Protein AF-X1MWK4-F1 (afdb_monomer_lite)

Radius of gyration: 15.37 Å; chains: 1; bounding box: 40×29×42 Å

Foldseek 3Di:
DDADLPQDDVVNVVVQLVVLLCPPDVDDVCPDPDDPVNVLVSSVVSVCVSLVVSVWHWDQDDDPAARIFTADPFWTAETEHEDEVFPVDDVVVNVVPDQIDGPDPVDRDDHVYYYYHGDDPDDPDD

Organism: NCBI:txid412755

Secondary structure (DSSP, 8-state):
-PPPTTS--HHHHHHHHHHHHHHS----TT-TT--HHHHHHHHHHHHHHHHHHHT-EEEE--SSS-SEEEE-SSBEEEEEEEESS-TTS--HHHHHT----BS-TTS----SEEEEEE--SS----

Structure (mmCIF, N/CA/C/O backbone):
data_AF-X1MWK4-F1
#
_entry.id   AF-X1MWK4-F1
#
loop_
_atom_site.group_PDB
_atom_site.id
_atom_site.type_symbol
_atom_site.label_atom_id
_atom_site.label_alt_id
_atom_site.label_comp_id
_atom_site.label_asym_id
_atom_site.label_entity_id
_atom_site.label_seq_id
_atom_site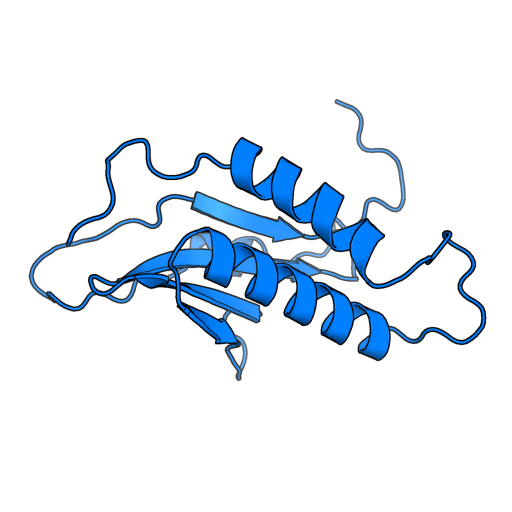.pdbx_PDB_ins_code
_atom_site.Cartn_x
_atom_site.Cartn_y
_atom_site.Cartn_z
_atom_site.occupancy
_atom_site.B_iso_or_equiv
_atom_site.auth_seq_id
_atom_site.auth_comp_id
_atom_site.auth_asym_id
_atom_site.auth_atom_id
_atom_site.pdbx_PDB_model_num
ATOM 1 N N . MET A 1 1 ? -12.593 -7.337 15.355 1.00 59.94 1 MET A N 1
ATOM 2 C CA . MET A 1 1 ? -11.750 -7.031 16.534 1.00 59.94 1 MET A CA 1
ATOM 3 C C . MET A 1 1 ? -10.824 -5.918 16.099 1.00 59.94 1 MET A C 1
ATOM 5 O O . MET A 1 1 ? -10.222 -6.076 15.040 1.00 59.94 1 MET A O 1
ATOM 9 N N . PRO A 1 2 ? -10.747 -4.807 16.842 1.00 69.88 2 PRO A N 1
ATOM 10 C CA . PRO A 1 2 ? -9.837 -3.726 16.499 1.00 69.88 2 PRO A CA 1
ATOM 11 C C . PRO A 1 2 ? -8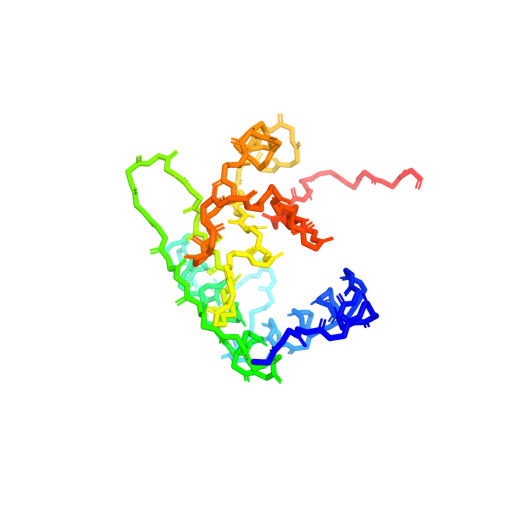.400 -4.248 16.468 1.00 69.88 2 PRO A C 1
ATOM 13 O O . PRO A 1 2 ? -7.994 -5.025 17.334 1.00 69.88 2 PRO A O 1
ATOM 16 N N . LEU A 1 3 ? -7.653 -3.836 15.448 1.00 81.62 3 LEU A N 1
ATOM 17 C CA . LEU A 1 3 ? -6.248 -4.197 15.312 1.00 81.62 3 LEU A CA 1
ATOM 18 C C . LEU A 1 3 ? -5.444 -3.552 16.451 1.00 81.62 3 LEU A C 1
ATOM 20 O O . LEU A 1 3 ? -5.744 -2.407 16.816 1.00 81.62 3 LEU A O 1
ATOM 24 N N . PRO A 1 4 ? -4.440 -4.250 17.015 1.00 83.12 4 PRO A N 1
ATOM 25 C CA . PRO A 1 4 ? -3.562 -3.683 18.033 1.00 83.12 4 PRO A CA 1
ATOM 26 C C . PRO A 1 4 ? -2.977 -2.320 17.629 1.00 83.12 4 PRO A C 1
ATOM 28 O O . PRO A 1 4 ? -2.862 -1.989 16.448 1.00 83.12 4 PRO A O 1
ATOM 31 N N . ALA A 1 5 ? -2.593 -1.507 18.615 1.00 74.19 5 ALA A N 1
ATOM 32 C CA . ALA A 1 5 ? -1.989 -0.202 18.344 1.00 74.19 5 ALA A CA 1
ATOM 33 C C . ALA A 1 5 ? -0.699 -0.334 17.513 1.00 74.19 5 ALA A C 1
ATOM 35 O O . ALA A 1 5 ? -0.531 0.398 16.544 1.00 74.19 5 ALA A O 1
ATOM 36 N N . GLU A 1 6 ? 0.126 -1.329 17.846 1.00 77.81 6 GLU A N 1
ATOM 37 C CA . GLU A 1 6 ? 1.397 -1.671 17.190 1.00 77.81 6 GLU A CA 1
ATOM 38 C C . GLU A 1 6 ? 1.229 -2.670 16.034 1.00 77.81 6 GLU A C 1
ATOM 40 O O . GLU A 1 6 ? 2.189 -3.280 15.574 1.00 77.81 6 GLU A O 1
ATOM 45 N N . TRP A 1 7 ? -0.004 -2.904 15.581 1.00 77.06 7 TRP A N 1
ATOM 46 C CA . TRP A 1 7 ? -0.244 -3.816 14.474 1.00 77.06 7 TRP A CA 1
ATOM 47 C C . TRP A 1 7 ? 0.287 -3.189 13.178 1.00 77.06 7 TRP A C 1
ATOM 49 O O . TRP A 1 7 ? -0.220 -2.158 12.742 1.00 77.06 7 TRP A O 1
ATOM 59 N N . ALA A 1 8 ? 1.318 -3.833 12.629 1.00 77.31 8 ALA A N 1
ATOM 60 C CA . ALA A 1 8 ? 2.068 -3.519 11.417 1.00 77.31 8 ALA A CA 1
ATOM 61 C C . ALA A 1 8 ? 2.535 -2.063 11.262 1.00 77.31 8 ALA A C 1
ATOM 63 O O . ALA A 1 8 ? 1.750 -1.168 10.954 1.00 77.31 8 ALA A O 1
ATOM 64 N N . ILE A 1 9 ? 3.842 -1.843 11.371 1.00 90.88 9 ILE A N 1
ATOM 65 C CA . ILE A 1 9 ? 4.478 -0.551 11.074 1.00 90.88 9 ILE A CA 1
ATOM 66 C C . ILE A 1 9 ? 4.853 -0.451 9.580 1.00 90.88 9 ILE A C 1
ATOM 68 O O . ILE A 1 9 ? 4.900 -1.476 8.890 1.00 90.88 9 ILE A O 1
ATOM 72 N N . PRO A 1 10 ? 5.110 0.753 9.031 1.00 93.31 10 PRO A N 1
ATOM 73 C CA . PRO A 1 10 ? 5.511 0.911 7.628 1.00 93.31 10 PRO A CA 1
ATOM 74 C C . PRO A 1 10 ? 6.717 0.047 7.216 1.00 93.31 10 PRO A C 1
ATOM 76 O O . PRO A 1 10 ? 6.801 -0.400 6.072 1.00 93.31 10 PRO A O 1
ATOM 79 N N . GLU A 1 11 ? 7.630 -0.234 8.143 1.00 93.56 11 GLU A N 1
ATOM 80 C CA . GLU A 1 11 ? 8.806 -1.080 7.940 1.00 93.56 11 GLU A CA 1
ATOM 81 C C . GLU A 1 11 ? 8.433 -2.552 7.701 1.00 93.56 11 GLU A C 1
ATOM 83 O O . GLU A 1 11 ? 9.060 -3.215 6.868 1.00 93.56 11 GLU A O 1
ATOM 88 N N . ASP A 1 12 ? 7.380 -3.054 8.358 1.00 92.44 12 ASP A N 1
ATOM 89 C CA . ASP A 1 12 ? 6.854 -4.401 8.115 1.00 92.44 12 ASP A CA 1
ATOM 90 C C . ASP A 1 12 ? 6.309 -4.496 6.690 1.00 92.44 12 ASP A C 1
ATOM 92 O O . ASP A 1 12 ? 6.606 -5.446 5.960 1.00 92.44 12 ASP A O 1
ATOM 96 N N . PHE A 1 13 ? 5.562 -3.471 6.261 1.00 94.56 13 PHE A N 1
ATOM 97 C CA . PHE A 1 13 ? 5.060 -3.382 4.893 1.00 94.56 13 PHE A CA 1
ATOM 98 C C . PHE A 1 13 ? 6.210 -3.375 3.889 1.00 94.56 13 PHE A C 1
ATOM 100 O O . PHE A 1 13 ? 6.194 -4.159 2.944 1.00 94.56 13 PHE A O 1
ATOM 107 N N . ALA A 1 14 ? 7.210 -2.510 4.083 1.00 93.94 14 ALA A N 1
ATOM 108 C CA . ALA A 1 14 ? 8.345 -2.390 3.171 1.00 93.94 14 ALA A CA 1
ATOM 109 C C . ALA A 1 14 ? 9.118 -3.713 3.052 1.00 93.94 14 ALA A C 1
ATOM 111 O O . ALA A 1 14 ? 9.454 -4.140 1.945 1.00 93.94 14 ALA A O 1
ATOM 112 N N . THR A 1 15 ? 9.329 -4.391 4.183 1.00 93.31 15 THR A N 1
ATOM 113 C CA . THR A 1 15 ? 9.986 -5.700 4.239 1.00 93.31 15 THR A CA 1
ATOM 114 C C . THR A 1 15 ? 9.184 -6.743 3.463 1.00 93.31 15 THR A C 1
ATOM 116 O O . THR A 1 15 ? 9.705 -7.369 2.540 1.00 93.31 15 THR A O 1
ATOM 119 N N . LEU A 1 16 ? 7.897 -6.907 3.777 1.00 93.69 16 LEU A N 1
ATOM 120 C CA . LEU A 1 16 ? 7.031 -7.874 3.099 1.00 93.69 16 LEU A CA 1
ATOM 121 C C . LEU A 1 16 ? 6.898 -7.576 1.604 1.00 93.69 16 LEU A C 1
ATOM 123 O O . LEU A 1 16 ? 6.957 -8.496 0.789 1.00 93.69 16 LEU A O 1
ATOM 127 N N . PHE A 1 17 ? 6.762 -6.301 1.238 1.00 93.12 17 PHE A N 1
ATOM 128 C CA . PHE A 1 17 ? 6.695 -5.869 -0.150 1.00 93.12 17 PHE A CA 1
ATOM 129 C C . PHE A 1 17 ? 7.955 -6.290 -0.903 1.00 93.12 17 PHE A C 1
ATOM 131 O O . PHE A 1 17 ? 7.838 -6.902 -1.959 1.00 93.12 17 PHE A O 1
ATOM 138 N N . GLN A 1 18 ? 9.148 -6.040 -0.351 1.00 90.25 18 GLN A N 1
ATOM 139 C CA . GLN A 1 18 ? 10.412 -6.455 -0.962 1.00 90.25 18 GLN A CA 1
ATOM 140 C C . GLN A 1 18 ? 10.473 -7.975 -1.174 1.00 90.25 18 GLN A C 1
ATOM 142 O O . GLN A 1 18 ? 10.809 -8.430 -2.267 1.00 90.25 18 GLN A O 1
ATOM 147 N N . TYR A 1 19 ? 10.117 -8.772 -0.163 1.00 90.00 19 TYR A N 1
ATOM 148 C CA . TYR A 1 19 ? 10.145 -10.233 -0.281 1.00 90.00 19 TYR A CA 1
ATOM 149 C C . TYR A 1 19 ? 9.149 -10.756 -1.321 1.00 90.00 19 TYR A C 1
ATOM 151 O O . TYR A 1 19 ? 9.506 -11.592 -2.153 1.00 90.00 19 TYR A O 1
ATOM 159 N N . PHE A 1 20 ? 7.913 -10.255 -1.318 1.00 91.69 20 PHE A N 1
ATOM 160 C CA . PHE A 1 20 ? 6.902 -10.674 -2.288 1.00 91.69 20 PHE A CA 1
ATOM 161 C C . PHE A 1 20 ? 7.187 -10.161 -3.699 1.00 91.69 20 PHE A C 1
ATOM 163 O O . PHE A 1 20 ? 6.918 -10.876 -4.664 1.00 91.69 20 PHE A O 1
ATOM 170 N N . TRP A 1 21 ? 7.794 -8.980 -3.833 1.00 88.44 21 TRP A N 1
ATOM 171 C CA . TRP A 1 21 ? 8.186 -8.411 -5.120 1.00 88.44 21 TRP A CA 1
ATOM 172 C C . TRP A 1 21 ? 9.081 -9.358 -5.922 1.00 88.44 21 TRP A C 1
ATOM 174 O O . TRP A 1 21 ? 8.893 -9.503 -7.129 1.00 88.44 21 TRP A O 1
ATOM 184 N N . HIS A 1 22 ? 10.011 -10.036 -5.246 1.00 84.00 22 HIS A N 1
ATOM 185 C CA . HIS A 1 22 ? 10.952 -10.971 -5.862 1.00 84.00 22 HIS A CA 1
ATOM 186 C C . HIS A 1 22 ? 10.467 -12.428 -5.898 1.00 84.00 22 HIS A C 1
ATOM 188 O O . HIS A 1 22 ? 11.127 -13.263 -6.513 1.00 84.00 22 HIS A O 1
ATOM 194 N N . ARG A 1 23 ? 9.338 -12.755 -5.251 1.00 81.38 23 ARG A N 1
ATOM 195 C CA . ARG A 1 23 ? 8.838 -14.136 -5.148 1.00 81.38 23 ARG A CA 1
ATOM 196 C C . ARG A 1 23 ? 8.273 -14.650 -6.469 1.00 81.38 23 ARG A C 1
ATOM 198 O O . ARG A 1 23 ? 8.630 -15.739 -6.907 1.00 81.38 23 ARG A O 1
ATOM 205 N N . ASP A 1 24 ? 7.366 -13.880 -7.065 1.00 66.50 24 ASP A N 1
ATOM 206 C CA . ASP A 1 24 ? 6.498 -14.383 -8.138 1.00 66.50 24 ASP A CA 1
ATOM 207 C C . ASP A 1 24 ? 7.019 -14.043 -9.538 1.00 66.50 24 ASP A C 1
ATOM 209 O O . ASP A 1 24 ? 6.618 -14.670 -10.517 1.00 66.50 24 ASP A O 1
ATOM 213 N N . PHE A 1 25 ? 7.937 -13.078 -9.644 1.00 63.25 25 PHE A N 1
ATOM 214 C CA . PHE A 1 25 ? 8.482 -12.660 -10.925 1.00 63.25 25 PHE A CA 1
ATOM 215 C C . PHE A 1 25 ? 10.007 -12.489 -10.837 1.00 63.25 25 PHE A C 1
ATOM 217 O O . PHE A 1 25 ? 10.485 -11.558 -10.183 1.00 63.25 25 PHE A O 1
ATOM 224 N N . PRO A 1 26 ? 10.801 -13.346 -11.510 1.00 57.56 26 PRO A N 1
ATOM 225 C CA . PRO A 1 26 ? 12.239 -13.151 -11.650 1.00 57.56 26 PRO A CA 1
ATOM 226 C C . PRO A 1 26 ? 12.498 -12.048 -12.687 1.00 57.56 26 PRO A C 1
ATOM 228 O O . PRO A 1 26 ? 12.966 -12.316 -13.791 1.00 57.56 26 PRO A O 1
ATOM 231 N N . ILE A 1 27 ? 12.116 -10.806 -12.374 1.00 56.28 27 ILE A N 1
ATOM 232 C CA . ILE A 1 27 ? 12.394 -9.656 -13.237 1.00 56.28 27 ILE A CA 1
ATOM 233 C C . ILE A 1 27 ? 13.659 -8.963 -12.762 1.00 56.28 27 ILE A C 1
ATOM 235 O O . ILE A 1 27 ? 13.661 -8.264 -11.749 1.00 56.28 27 ILE A O 1
ATOM 239 N N . ASP A 1 28 ? 14.730 -9.117 -13.531 1.00 57.09 28 ASP A N 1
ATOM 240 C CA . ASP A 1 28 ? 15.803 -8.130 -13.550 1.00 57.09 28 ASP A CA 1
ATOM 241 C C . ASP A 1 28 ? 15.319 -6.846 -14.257 1.00 57.09 28 ASP A C 1
ATOM 243 O O . ASP A 1 28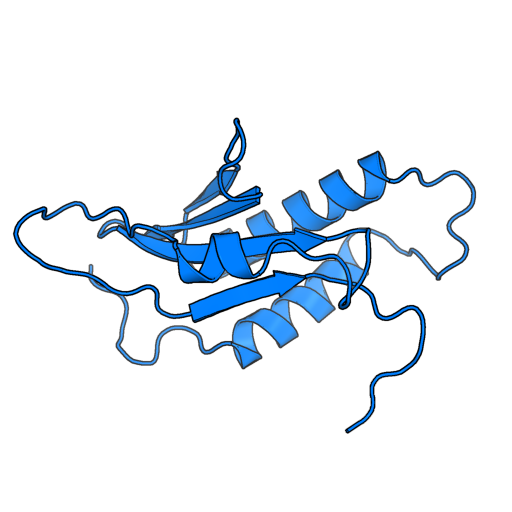 ? 14.304 -6.840 -14.939 1.00 57.09 28 ASP A O 1
ATOM 247 N N . GLN A 1 29 ? 16.023 -5.717 -14.168 1.00 51.38 29 GLN A N 1
ATOM 248 C CA . GLN A 1 29 ? 15.604 -4.476 -14.857 1.00 51.38 29 GLN A CA 1
ATOM 249 C C . GLN A 1 29 ? 15.517 -4.588 -16.406 1.00 51.38 29 GLN A C 1
ATOM 251 O O . GLN A 1 29 ? 15.331 -3.582 -17.089 1.00 51.38 29 GLN A O 1
ATOM 256 N N . ARG A 1 30 ? 15.664 -5.793 -16.978 1.00 54.91 30 ARG A N 1
ATOM 257 C CA . ARG A 1 30 ? 15.646 -6.127 -18.399 1.00 54.91 30 ARG A CA 1
ATOM 258 C C . ARG A 1 30 ? 14.639 -7.232 -18.752 1.00 54.91 30 ARG A C 1
ATOM 260 O O . ARG A 1 30 ? 14.848 -7.878 -19.783 1.00 54.91 30 ARG A O 1
ATOM 267 N N . ALA A 1 31 ? 13.552 -7.444 -17.990 1.00 61.53 31 ALA A N 1
ATOM 268 C CA . ALA A 1 31 ? 12.512 -8.407 -18.394 1.00 61.53 31 ALA A CA 1
ATOM 269 C C . ALA A 1 31 ? 12.003 -8.103 -19.805 1.00 61.53 31 ALA A C 1
ATOM 271 O O . ALA A 1 31 ? 11.179 -7.216 -20.047 1.00 61.53 31 ALA A O 1
ATOM 272 N N . THR A 1 32 ? 12.532 -8.860 -20.757 1.00 61.81 32 THR A N 1
ATOM 273 C CA . THR A 1 32 ? 12.295 -8.651 -22.173 1.00 61.81 32 THR A CA 1
ATOM 274 C C . THR A 1 32 ? 10.841 -9.003 -22.450 1.00 61.81 32 THR A C 1
ATOM 276 O O . THR A 1 32 ? 10.422 -10.136 -22.241 1.00 61.81 32 THR A O 1
ATOM 279 N N . GLY A 1 33 ? 10.064 -8.015 -22.896 1.00 68.25 33 GLY A N 1
ATOM 280 C CA . GLY A 1 33 ? 8.647 -8.181 -23.225 1.00 68.25 33 GLY A CA 1
ATOM 281 C C . GLY A 1 33 ? 7.654 -7.766 -22.135 1.00 68.25 33 GLY A C 1
ATOM 282 O O . GLY A 1 33 ? 6.466 -7.694 -22.445 1.00 68.25 33 GLY A O 1
ATOM 283 N N . ALA A 1 34 ? 8.100 -7.427 -20.918 1.00 75.00 34 ALA A N 1
ATOM 284 C CA . ALA A 1 34 ? 7.206 -6.917 -19.875 1.00 75.00 34 ALA A CA 1
ATOM 285 C C . ALA A 1 34 ? 6.707 -5.501 -20.211 1.00 75.00 34 ALA A C 1
ATOM 287 O O . ALA A 1 34 ? 7.483 -4.593 -20.520 1.00 75.00 34 ALA A O 1
ATOM 288 N N . ARG A 1 35 ? 5.393 -5.296 -20.137 1.00 81.88 35 ARG A N 1
ATOM 289 C CA . ARG A 1 35 ? 4.717 -4.009 -20.325 1.00 81.88 35 ARG A CA 1
ATOM 290 C C . ARG A 1 35 ? 4.352 -3.410 -18.970 1.00 81.88 35 ARG A C 1
ATOM 292 O O . ARG A 1 35 ? 4.242 -4.101 -17.965 1.00 81.88 35 ARG A O 1
ATOM 299 N N . ARG A 1 36 ? 4.057 -2.106 -18.949 1.00 82.88 36 ARG A N 1
ATOM 300 C CA . ARG A 1 36 ? 3.538 -1.403 -17.756 1.00 82.88 36 ARG A CA 1
ATOM 301 C C . ARG A 1 36 ? 2.349 -2.125 -17.104 1.00 82.88 36 ARG A C 1
ATOM 303 O O . ARG A 1 36 ? 2.218 -2.121 -15.884 1.00 82.88 36 ARG A O 1
ATOM 310 N N . THR A 1 37 ? 1.480 -2.730 -17.911 1.00 86.38 37 THR A N 1
ATOM 311 C CA . THR A 1 37 ? 0.322 -3.488 -17.422 1.00 86.38 37 THR A CA 1
ATOM 312 C C . THR A 1 37 ? 0.739 -4.708 -16.608 1.00 86.38 37 THR A C 1
ATOM 314 O O . THR A 1 37 ? 0.167 -4.924 -15.545 1.00 86.38 37 THR A O 1
ATOM 317 N N . ASP A 1 38 ? 1.759 -5.449 -17.048 1.00 85.12 38 ASP A N 1
ATOM 318 C CA . ASP A 1 38 ? 2.280 -6.610 -16.315 1.00 85.12 38 ASP A CA 1
ATOM 319 C C . ASP A 1 38 ? 2.797 -6.184 -14.941 1.00 85.12 38 ASP A C 1
ATOM 321 O O . ASP A 1 38 ? 2.501 -6.812 -13.929 1.00 85.12 38 ASP A O 1
ATOM 325 N N . TRP A 1 39 ? 3.476 -5.039 -14.887 1.00 83.69 39 TRP A N 1
ATOM 326 C CA . TRP A 1 39 ? 3.970 -4.482 -13.638 1.00 83.69 39 TRP A CA 1
ATOM 327 C C . TRP A 1 39 ? 2.874 -3.976 -12.701 1.00 83.69 39 TRP A C 1
ATOM 329 O O . TRP A 1 39 ? 2.953 -4.176 -11.493 1.00 83.69 39 TRP A O 1
ATOM 339 N N . THR A 1 40 ? 1.829 -3.356 -13.248 1.00 88.31 40 THR A N 1
ATOM 340 C CA . THR A 1 40 ? 0.654 -2.934 -12.469 1.00 88.31 40 THR A CA 1
ATOM 341 C C . THR A 1 40 ? -0.053 -4.152 -11.868 1.00 88.31 40 THR A C 1
ATOM 343 O O . THR A 1 40 ? -0.438 -4.136 -10.700 1.00 88.31 40 THR A O 1
ATOM 346 N N . ILE A 1 41 ? -0.178 -5.234 -12.644 1.00 89.62 41 ILE A N 1
ATOM 347 C CA . ILE A 1 41 ? -0.731 -6.507 -12.167 1.00 89.62 41 ILE A CA 1
ATOM 348 C C . ILE A 1 41 ? 0.167 -7.101 -11.077 1.00 89.62 41 ILE A C 1
ATOM 350 O O . ILE A 1 41 ? -0.349 -7.515 -10.041 1.00 89.62 41 ILE A O 1
ATOM 354 N N . HIS A 1 42 ? 1.489 -7.099 -11.271 1.00 90.00 42 HIS A N 1
ATOM 355 C CA . HIS A 1 42 ? 2.450 -7.608 -10.289 1.00 90.00 42 HIS A CA 1
ATOM 356 C C . HIS A 1 42 ? 2.361 -6.865 -8.952 1.00 90.00 42 HIS A C 1
ATOM 358 O O . HIS A 1 42 ? 2.210 -7.505 -7.913 1.00 90.00 42 HIS A O 1
ATOM 364 N N . ILE A 1 43 ? 2.343 -5.524 -8.971 1.00 91.69 43 ILE A N 1
ATOM 365 C CA . ILE A 1 43 ? 2.108 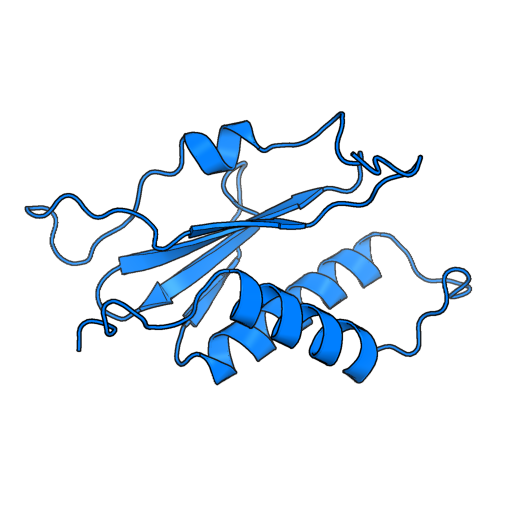-4.712 -7.764 1.00 91.69 43 ILE A CA 1
ATOM 366 C C . ILE A 1 43 ? 0.801 -5.148 -7.092 1.00 91.69 43 ILE A C 1
ATOM 368 O O . ILE A 1 43 ? 0.797 -5.441 -5.899 1.00 91.69 43 ILE A O 1
ATOM 372 N N . GLY A 1 44 ? -0.294 -5.270 -7.847 1.00 94.06 44 GLY A N 1
ATOM 373 C CA . GLY A 1 44 ? -1.578 -5.718 -7.303 1.00 94.06 44 GLY A CA 1
ATOM 374 C C . GLY A 1 44 ? -1.518 -7.097 -6.628 1.00 94.06 44 GLY A C 1
ATOM 375 O O . GLY A 1 44 ? -2.084 -7.278 -5.548 1.00 94.06 44 GLY A O 1
ATOM 376 N N . VAL A 1 45 ? -0.806 -8.062 -7.219 1.00 93.81 45 VAL A N 1
ATOM 377 C CA . VAL A 1 45 ? -0.609 -9.411 -6.650 1.00 93.81 45 VAL A CA 1
ATOM 378 C C . VAL A 1 45 ? 0.208 -9.362 -5.356 1.00 93.81 45 VAL A C 1
ATOM 380 O O . VAL A 1 45 ? -0.161 -10.018 -4.375 1.00 93.81 45 VAL A O 1
ATOM 383 N N . VAL A 1 46 ? 1.270 -8.553 -5.323 1.00 94.69 46 VAL A N 1
ATOM 384 C CA . VAL A 1 46 ? 2.093 -8.325 -4.126 1.00 94.69 46 VAL A CA 1
ATOM 385 C C . VAL A 1 46 ? 1.256 -7.703 -3.009 1.00 94.69 46 VAL A C 1
ATOM 387 O O . VAL A 1 46 ? 1.238 -8.229 -1.897 1.00 94.69 46 VAL A O 1
ATOM 390 N N . ILE A 1 47 ? 0.501 -6.641 -3.310 1.00 96.12 47 ILE A N 1
ATOM 391 C CA . ILE A 1 47 ? -0.368 -5.962 -2.339 1.00 96.12 47 ILE A CA 1
ATOM 392 C C . ILE A 1 47 ? -1.427 -6.907 -1.774 1.00 96.12 47 ILE A C 1
ATOM 394 O O . ILE A 1 47 ? -1.666 -6.893 -0.567 1.00 96.12 47 ILE A O 1
ATOM 398 N N . ARG A 1 48 ? -2.044 -7.749 -2.613 1.00 96.12 48 ARG A N 1
ATOM 399 C CA . ARG A 1 48 ? -3.005 -8.753 -2.139 1.00 96.12 48 ARG A CA 1
ATOM 400 C C . ARG A 1 48 ? -2.345 -9.780 -1.221 1.00 96.12 48 ARG A C 1
ATOM 402 O O . ARG A 1 48 ? -2.856 -10.014 -0.134 1.00 96.12 48 ARG A O 1
ATOM 409 N N . SER A 1 49 ? -1.205 -10.340 -1.624 1.00 95.19 49 SER A N 1
ATOM 410 C CA . SER A 1 49 ? -0.481 -11.337 -0.817 1.00 95.19 49 SER A CA 1
ATOM 411 C C . SER A 1 49 ? -0.074 -10.781 0.552 1.00 95.19 49 SER A C 1
ATOM 413 O O . SER A 1 49 ? -0.180 -11.466 1.567 1.00 95.19 49 SER A O 1
ATOM 415 N N . LEU A 1 50 ? 0.370 -9.524 0.576 1.00 95.06 50 LEU A N 1
ATOM 416 C CA . LEU A 1 50 ? 0.735 -8.805 1.789 1.00 95.06 50 LEU A CA 1
ATOM 417 C C . LEU A 1 50 ? -0.485 -8.570 2.688 1.00 95.06 50 LEU A C 1
ATOM 419 O O . LEU A 1 50 ? -0.430 -8.864 3.878 1.00 95.06 50 LEU A O 1
ATOM 423 N N . ALA A 1 51 ? -1.601 -8.100 2.126 1.00 94.75 51 ALA A N 1
ATOM 424 C CA . ALA A 1 51 ? -2.830 -7.879 2.881 1.00 94.75 51 ALA A CA 1
ATOM 425 C C . ALA A 1 51 ? -3.373 -9.174 3.499 1.00 94.75 51 ALA A C 1
ATOM 427 O O . ALA A 1 51 ? -3.714 -9.180 4.681 1.00 94.75 51 ALA A O 1
ATOM 428 N N . ASP A 1 52 ? -3.385 -10.266 2.729 1.00 94.25 52 ASP A N 1
ATOM 429 C CA . ASP A 1 52 ? -3.823 -11.582 3.198 1.00 94.25 52 ASP A CA 1
ATOM 430 C C . ASP A 1 52 ? -2.977 -12.042 4.398 1.00 94.25 52 ASP A C 1
ATOM 432 O O . ASP A 1 52 ? -3.525 -12.491 5.406 1.00 94.25 52 ASP A O 1
ATOM 436 N N . LEU A 1 53 ? -1.649 -11.857 4.340 1.00 93.06 53 LEU A N 1
ATOM 437 C CA . LEU A 1 53 ? -0.742 -12.180 5.447 1.00 93.06 53 LEU A CA 1
ATOM 438 C C . LEU A 1 53 ? -1.006 -11.322 6.694 1.00 93.06 53 LEU A C 1
ATOM 440 O O . LEU A 1 53 ? -0.910 -11.813 7.817 1.00 93.06 53 LEU A O 1
ATOM 444 N N . MET A 1 54 ? -1.357 -10.050 6.507 1.00 91.56 54 MET A N 1
ATOM 445 C CA . MET A 1 54 ? -1.666 -9.123 7.600 1.00 91.56 54 MET A CA 1
ATOM 446 C C . MET A 1 54 ? -3.068 -9.333 8.195 1.00 91.56 54 MET A C 1
ATOM 448 O O . MET A 1 54 ? -3.388 -8.742 9.226 1.00 91.56 54 MET A O 1
ATOM 452 N N . GLY A 1 55 ? -3.915 -10.163 7.578 1.00 91.94 55 GLY A N 1
ATOM 453 C CA . GLY A 1 55 ? -5.310 -10.348 7.989 1.00 91.94 55 GLY A CA 1
ATOM 454 C C . GLY A 1 55 ? -6.239 -9.219 7.526 1.00 91.94 55 GLY A C 1
ATOM 455 O O . GLY A 1 55 ? -7.229 -8.912 8.192 1.00 91.94 55 GLY A O 1
ATOM 456 N N . LEU A 1 56 ? -5.918 -8.586 6.397 1.00 94.25 56 LEU A N 1
ATOM 457 C CA . LEU A 1 56 ? -6.679 -7.501 5.781 1.00 94.25 56 LEU A CA 1
ATOM 458 C C . LEU A 1 56 ? -7.301 -7.925 4.458 1.00 94.25 56 LEU A C 1
ATOM 460 O O . LEU A 1 56 ? -6.802 -8.795 3.756 1.00 94.25 56 LEU A O 1
ATOM 464 N N . VAL A 1 57 ? -8.344 -7.204 4.056 1.00 95.25 57 VAL A N 1
ATOM 465 C CA . VAL A 1 57 ? -8.917 -7.319 2.715 1.00 95.25 57 VAL A CA 1
ATOM 466 C C . VAL A 1 57 ? -8.386 -6.200 1.827 1.00 95.25 57 VAL A C 1
ATOM 468 O O . VAL A 1 57 ? -8.565 -5.020 2.135 1.00 95.25 57 VAL A O 1
ATOM 471 N N . THR A 1 58 ? -7.808 -6.554 0.679 1.00 97.12 58 THR A N 1
ATOM 472 C CA . THR A 1 58 ? -7.464 -5.583 -0.371 1.00 97.12 58 THR A CA 1
ATOM 473 C C . THR A 1 58 ? -8.697 -5.167 -1.163 1.00 97.12 58 THR A C 1
ATOM 475 O O . THR A 1 58 ? -9.414 -6.003 -1.721 1.00 97.12 58 THR A O 1
ATOM 478 N N . ARG A 1 59 ? -8.903 -3.857 -1.299 1.00 95.12 59 ARG A N 1
ATOM 479 C CA . ARG A 1 59 ? -9.829 -3.267 -2.265 1.00 95.12 59 ARG A CA 1
ATOM 480 C C . ARG A 1 59 ? -9.066 -2.424 -3.270 1.00 95.12 59 ARG A C 1
ATOM 482 O O . ARG A 1 59 ? -8.556 -1.371 -2.915 1.00 95.12 59 ARG A O 1
ATOM 489 N N . PHE A 1 60 ? -9.053 -2.865 -4.522 1.00 94.44 60 PHE A N 1
ATOM 490 C CA . PHE A 1 60 ? -8.614 -2.030 -5.636 1.00 94.44 60 PHE A CA 1
ATOM 491 C C . PHE A 1 60 ? -9.709 -1.022 -5.963 1.00 94.44 60 PHE A C 1
ATOM 493 O O . PHE A 1 60 ? -10.877 -1.412 -6.115 1.00 94.44 60 PHE A O 1
ATOM 500 N N . GLU A 1 61 ? -9.366 0.262 -6.036 1.00 90.81 61 GLU A N 1
ATOM 501 C CA . GLU A 1 61 ? -10.352 1.281 -6.376 1.00 90.81 61 GLU A CA 1
ATOM 502 C C . GLU A 1 61 ? -10.308 1.670 -7.857 1.00 90.81 61 GLU A C 1
ATOM 504 O O . GLU A 1 61 ? -9.544 1.159 -8.668 1.00 90.81 61 GLU A O 1
ATOM 509 N N . ARG A 1 62 ? -11.261 2.517 -8.244 1.00 82.38 62 ARG A N 1
ATOM 510 C CA . ARG A 1 62 ? -11.436 3.005 -9.614 1.00 82.38 62 ARG A CA 1
ATOM 511 C C . ARG A 1 62 ? -11.991 4.420 -9.589 1.00 82.38 62 ARG A C 1
ATOM 513 O O . ARG A 1 62 ? -12.637 4.806 -8.607 1.00 82.38 62 ARG A O 1
ATOM 520 N N . GLY A 1 63 ? -11.824 5.130 -10.704 1.00 74.50 63 GLY A N 1
ATOM 521 C CA . GLY A 1 63 ? -12.442 6.437 -10.946 1.00 74.50 63 GLY A CA 1
ATOM 522 C C . GLY A 1 63 ? -11.722 7.601 -10.265 1.00 74.50 63 GLY A C 1
ATOM 523 O O . GLY A 1 63 ? -12.380 8.428 -9.646 1.00 74.50 63 GLY A O 1
ATOM 524 N N . GLY A 1 64 ? -10.387 7.642 -10.331 1.00 68.25 64 GLY A N 1
ATOM 525 C CA . GLY A 1 64 ? -9.582 8.741 -9.772 1.00 68.25 64 GLY A CA 1
ATOM 526 C C . GLY A 1 64 ? -9.423 8.717 -8.248 1.00 68.25 64 GLY A C 1
ATOM 527 O O . GLY A 1 64 ? -8.926 9.680 -7.670 1.00 68.25 64 GLY A O 1
ATOM 528 N N . ARG A 1 65 ? -9.851 7.625 -7.604 1.00 82.12 65 ARG A N 1
ATOM 529 C CA . ARG A 1 65 ? -9.558 7.324 -6.197 1.00 82.12 65 ARG A CA 1
ATOM 530 C C . ARG A 1 65 ? -8.180 6.659 -6.074 1.00 82.12 65 ARG A C 1
ATOM 532 O O . ARG A 1 65 ? -7.373 6.838 -6.982 1.00 82.12 65 ARG A O 1
ATOM 539 N N . LYS A 1 66 ? -7.930 5.952 -4.968 1.00 88.94 66 LYS A N 1
ATOM 540 C CA . LYS A 1 66 ? -6.664 5.256 -4.741 1.00 88.94 66 LYS A CA 1
ATOM 541 C C . LYS A 1 66 ? -6.538 4.021 -5.601 1.00 88.94 66 LYS A C 1
ATOM 543 O O . LYS A 1 66 ? -7.542 3.411 -5.961 1.00 88.94 66 LYS A O 1
ATOM 548 N N . ASP A 1 67 ? -5.320 3.612 -5.872 1.00 92.44 67 ASP A N 1
ATOM 549 C CA . ASP A 1 67 ? -5.056 2.347 -6.519 1.00 92.44 67 ASP A CA 1
ATOM 550 C C . ASP A 1 67 ? -5.519 1.179 -5.637 1.00 92.44 67 ASP A C 1
ATOM 552 O O . ASP A 1 67 ? -6.227 0.277 -6.104 1.00 92.44 67 ASP A O 1
ATOM 556 N N . ALA A 1 68 ? -5.210 1.222 -4.334 1.00 96.12 68 ALA A N 1
ATOM 557 C CA . ALA A 1 68 ? -5.702 0.238 -3.378 1.00 96.12 68 ALA A CA 1
ATOM 558 C C . ALA A 1 68 ? -5.906 0.784 -1.958 1.00 96.12 68 ALA A C 1
ATOM 560 O O . ALA A 1 68 ? -5.259 1.724 -1.503 1.00 96.12 68 ALA A O 1
ATOM 561 N N . VAL A 1 69 ? -6.794 0.119 -1.223 1.00 95.81 69 VAL A N 1
ATOM 562 C CA . VAL A 1 69 ? -6.988 0.303 0.216 1.00 95.81 69 VAL A CA 1
ATOM 563 C C . VAL A 1 69 ? -7.008 -1.062 0.891 1.00 95.81 69 VAL A C 1
ATOM 565 O O . VAL A 1 69 ? -7.699 -1.976 0.432 1.00 95.81 69 VAL A O 1
ATOM 568 N N . LEU A 1 70 ? -6.262 -1.205 1.985 1.00 95.50 70 LEU A N 1
ATOM 569 C CA . LEU A 1 70 ? -6.310 -2.380 2.845 1.00 95.50 70 LEU A CA 1
ATOM 570 C C . LEU A 1 70 ? -7.240 -2.113 4.022 1.00 95.50 70 LEU A C 1
ATOM 572 O O . LEU A 1 70 ? -7.133 -1.091 4.703 1.00 95.50 70 LEU A O 1
ATOM 576 N N . ARG A 1 71 ? -8.181 -3.030 4.231 1.00 93.88 71 ARG A N 1
ATOM 577 C CA . ARG A 1 71 ? -9.333 -2.818 5.101 1.00 93.88 71 ARG A CA 1
ATOM 578 C C . ARG A 1 71 ? -9.474 -3.933 6.129 1.00 93.88 71 ARG A C 1
ATOM 580 O O . ARG A 1 71 ? -9.362 -5.111 5.792 1.00 93.88 71 ARG A O 1
ATOM 587 N N . SER A 1 72 ? -9.783 -3.536 7.358 1.00 92.75 72 SER A N 1
ATOM 588 C CA . SER A 1 72 ? -10.195 -4.423 8.446 1.00 92.75 72 SER A CA 1
ATOM 589 C C . SER A 1 72 ? -11.726 -4.491 8.548 1.00 92.75 72 SER A C 1
ATOM 591 O O . SER A 1 72 ? -12.455 -3.923 7.732 1.00 92.75 72 SER A O 1
ATOM 593 N N . THR A 1 73 ? -12.248 -5.157 9.579 1.00 90.12 73 THR A N 1
ATOM 594 C CA . THR A 1 73 ? -13.686 -5.101 9.891 1.00 90.12 73 THR A CA 1
ATOM 595 C C . THR A 1 73 ? -14.152 -3.712 10.329 1.00 90.12 73 THR A C 1
ATOM 597 O O . THR A 1 73 ? -15.338 -3.411 10.225 1.00 90.12 73 THR A O 1
ATOM 600 N N . GLU A 1 74 ? -13.237 -2.874 10.817 1.00 89.50 74 GLU A N 1
ATOM 601 C CA . GLU A 1 74 ? -13.545 -1.562 11.389 1.00 89.50 74 GLU A CA 1
ATOM 602 C C . GLU A 1 74 ? -13.487 -0.436 10.356 1.00 89.50 74 GLU A C 1
ATOM 604 O O . GLU A 1 74 ? -14.169 0.577 10.499 1.00 89.50 74 GLU A O 1
ATOM 609 N N . GLY A 1 75 ? -12.672 -0.579 9.313 1.00 91.62 75 GLY A N 1
ATOM 610 C CA . GLY A 1 75 ? -12.461 0.514 8.377 1.00 91.62 75 GLY A CA 1
ATOM 611 C C . GLY A 1 75 ? -11.237 0.359 7.496 1.00 91.62 75 GLY A C 1
ATOM 612 O O . GLY A 1 75 ? -10.574 -0.681 7.478 1.00 91.62 75 GLY A O 1
ATOM 613 N N . ASP A 1 76 ? -10.959 1.420 6.747 1.00 93.44 76 ASP A N 1
ATOM 614 C CA . ASP A 1 76 ? -9.708 1.552 6.009 1.00 93.44 76 ASP A CA 1
ATOM 615 C C . ASP A 1 76 ? -8.548 1.685 6.995 1.00 93.44 76 ASP A C 1
ATOM 617 O O . ASP A 1 76 ? -8.575 2.542 7.876 1.00 93.44 76 ASP A O 1
ATOM 621 N N . GLU A 1 77 ? -7.530 0.846 6.831 1.00 93.75 77 GLU A N 1
ATOM 622 C CA . GLU A 1 77 ? -6.348 0.853 7.694 1.00 93.75 77 GLU A CA 1
ATOM 623 C C . GLU A 1 77 ? -5.140 1.436 6.959 1.00 93.75 77 GLU A C 1
ATOM 625 O O . GLU A 1 77 ? -4.396 2.226 7.535 1.00 93.75 77 GLU A O 1
ATOM 630 N N . ILE A 1 78 ? -4.951 1.079 5.682 1.00 94.94 78 ILE A N 1
ATOM 631 C CA . ILE A 1 78 ? -3.802 1.508 4.871 1.00 94.94 78 ILE A CA 1
ATOM 632 C C . ILE A 1 78 ? -4.292 1.928 3.485 1.00 94.94 78 ILE A C 1
ATOM 634 O O . ILE A 1 78 ? -4.984 1.160 2.817 1.00 94.94 78 ILE A O 1
ATOM 638 N N . ALA A 1 79 ? -3.917 3.126 3.036 1.00 95.44 79 ALA A N 1
ATOM 639 C CA . ALA A 1 79 ? -4.152 3.584 1.664 1.00 95.44 79 ALA A CA 1
ATOM 640 C C . ALA A 1 79 ? -2.867 3.482 0.837 1.00 95.44 79 ALA A C 1
ATOM 642 O O . ALA A 1 79 ? -1.784 3.788 1.335 1.00 95.44 79 ALA A O 1
ATOM 643 N N . ILE A 1 80 ? -2.991 3.052 -0.416 1.00 95.94 80 ILE A N 1
ATOM 644 C CA . ILE A 1 80 ? -1.861 2.736 -1.289 1.00 95.94 80 ILE A CA 1
ATOM 645 C C . ILE A 1 80 ? -2.080 3.391 -2.653 1.00 95.94 80 ILE A C 1
ATOM 647 O O . ILE A 1 80 ? -3.147 3.239 -3.246 1.00 95.94 80 ILE A O 1
ATOM 651 N N . GLU A 1 81 ? -1.046 4.072 -3.140 1.00 94.19 81 GLU A N 1
ATOM 652 C CA . GLU A 1 81 ? -0.915 4.532 -4.527 1.00 94.19 81 GLU A CA 1
ATOM 653 C C . GLU A 1 81 ? 0.386 4.002 -5.121 1.00 94.19 81 GLU A C 1
ATOM 655 O O . GLU A 1 81 ? 1.387 3.863 -4.405 1.00 94.19 81 GLU A O 1
ATOM 660 N N . TRP A 1 82 ? 0.405 3.748 -6.426 1.00 91.81 82 TRP A N 1
ATOM 661 C CA . TRP A 1 82 ? 1.636 3.470 -7.151 1.00 91.81 82 TRP A CA 1
ATOM 662 C C . TRP A 1 82 ? 1.792 4.333 -8.398 1.00 91.81 82 TRP A C 1
ATOM 664 O O . TRP A 1 82 ? 0.885 4.505 -9.206 1.00 91.81 82 TRP A O 1
ATOM 674 N N . GLU A 1 83 ? 3.008 4.832 -8.599 1.00 87.62 83 GLU A N 1
ATOM 675 C CA . GLU A 1 83 ? 3.300 5.814 -9.632 1.00 87.62 83 GLU A CA 1
ATOM 676 C C . GLU A 1 83 ? 4.411 5.401 -10.581 1.00 87.62 83 GLU A C 1
ATOM 678 O O . GLU A 1 83 ? 5.501 4.976 -10.194 1.00 87.62 83 GLU A O 1
ATOM 683 N N . TRP A 1 84 ? 4.127 5.603 -11.867 1.00 80.25 84 TRP A N 1
ATOM 684 C CA . TRP A 1 84 ? 5.054 5.312 -12.960 1.00 80.25 84 TRP A CA 1
ATOM 685 C C . TRP A 1 84 ? 5.856 6.542 -13.390 1.00 80.25 84 TRP A C 1
ATOM 687 O O . TRP A 1 84 ? 6.906 6.385 -14.004 1.00 80.25 84 TRP A O 1
ATOM 697 N N . GLY A 1 85 ? 5.369 7.753 -13.084 1.00 74.25 85 GLY A N 1
ATOM 698 C CA . GLY A 1 85 ? 6.036 9.026 -13.400 1.00 74.25 85 GLY A CA 1
ATOM 699 C C . GLY A 1 85 ? 7.228 9.354 -12.494 1.00 74.25 85 GLY A C 1
ATOM 700 O O . GLY A 1 85 ? 7.922 10.349 -12.708 1.00 74.25 85 GLY A O 1
ATOM 701 N N . GLY A 1 86 ? 7.476 8.510 -11.492 1.00 74.38 86 GLY A N 1
ATOM 702 C CA . GLY A 1 86 ? 8.537 8.678 -10.515 1.00 74.38 86 GLY A CA 1
ATOM 703 C C . GLY A 1 86 ? 8.182 9.653 -9.391 1.00 74.38 86 GLY A C 1
ATOM 704 O O . GLY A 1 86 ? 7.120 10.271 -9.364 1.00 74.38 86 GLY A O 1
ATOM 705 N N . VAL A 1 87 ? 9.116 9.819 -8.451 1.00 74.06 87 VAL A N 1
ATOM 706 C CA . VAL A 1 87 ? 8.920 10.621 -7.225 1.00 74.06 87 VAL A CA 1
ATOM 707 C C . VAL A 1 87 ? 8.549 12.093 -7.460 1.00 74.06 87 VAL A C 1
ATOM 709 O O . VAL A 1 87 ? 8.025 12.719 -6.547 1.00 74.06 87 VAL A O 1
ATOM 712 N N . TRP A 1 88 ? 8.783 12.653 -8.650 1.00 72.56 88 TRP A N 1
ATOM 713 C CA . TRP A 1 88 ? 8.567 14.080 -8.941 1.00 72.56 88 TRP A CA 1
ATOM 714 C C . TRP A 1 88 ? 7.212 14.395 -9.587 1.00 72.56 88 TRP A C 1
ATOM 716 O O . TRP A 1 88 ? 6.744 15.527 -9.500 1.00 72.56 88 TRP A O 1
ATOM 726 N N . GLY A 1 89 ? 6.581 13.408 -10.222 1.00 70.81 89 GLY A N 1
ATOM 727 C CA . GLY A 1 89 ? 5.246 13.510 -10.805 1.00 70.81 89 GLY A CA 1
ATOM 728 C C . GLY A 1 89 ? 4.387 12.403 -10.222 1.00 70.81 89 GLY A C 1
ATOM 729 O O . GLY A 1 89 ? 4.254 11.352 -10.842 1.00 70.81 89 GLY A O 1
ATOM 730 N N . ASN A 1 90 ? 3.887 12.623 -9.006 1.00 74.44 90 ASN A N 1
ATOM 731 C CA . ASN A 1 90 ? 3.182 11.609 -8.230 1.00 74.44 90 ASN A CA 1
ATOM 732 C C . ASN A 1 90 ? 1.812 12.102 -7.746 1.00 74.44 90 ASN A C 1
ATOM 734 O O . ASN A 1 90 ? 1.533 13.302 -7.706 1.00 74.44 90 ASN A O 1
ATOM 738 N N . GLU A 1 91 ? 0.977 11.162 -7.320 1.00 80.94 91 GLU A N 1
ATOM 739 C CA . GLU A 1 91 ? -0.332 11.430 -6.736 1.00 80.94 91 GLU A CA 1
ATOM 740 C C . GLU A 1 91 ? -0.315 11.431 -5.196 1.00 80.94 91 GLU A C 1
ATOM 742 O O . GLU A 1 91 ? -1.299 11.080 -4.547 1.00 80.94 91 GLU A O 1
ATOM 747 N N . LEU A 1 92 ? 0.770 11.888 -4.559 1.00 84.00 92 LEU A N 1
ATOM 748 C CA . LEU A 1 92 ? 0.860 11.956 -3.092 1.00 84.00 92 LEU A CA 1
ATOM 749 C C . LEU A 1 92 ? -0.278 12.779 -2.469 1.00 84.00 92 LEU A C 1
ATOM 751 O O . LEU A 1 92 ? -0.773 12.453 -1.389 1.00 84.00 92 LEU A O 1
ATOM 755 N N . GLU A 1 93 ? -0.738 13.824 -3.159 1.00 86.19 93 GLU A N 1
ATOM 756 C CA . GLU A 1 93 ? -1.890 14.613 -2.718 1.00 86.19 93 GLU A CA 1
ATOM 757 C C . GLU A 1 93 ? -3.164 13.776 -2.611 1.00 86.19 93 GLU A C 1
ATOM 759 O O . GLU A 1 93 ? -3.980 14.027 -1.724 1.00 86.19 93 GLU A O 1
ATOM 764 N N . LYS A 1 94 ? -3.332 12.732 -3.433 1.00 85.38 94 LYS A N 1
ATOM 765 C CA . LYS A 1 94 ? -4.444 11.803 -3.252 1.00 85.38 94 LYS A CA 1
ATOM 766 C C . LYS A 1 94 ? -4.350 11.171 -1.870 1.00 85.38 94 LYS A C 1
ATOM 768 O O . LYS A 1 94 ? -5.352 11.191 -1.154 1.00 85.38 94 LYS A O 1
ATOM 773 N N . LEU A 1 95 ? -3.197 10.613 -1.491 1.00 87.50 95 LEU A N 1
ATOM 774 C CA . LEU A 1 95 ? -3.011 9.950 -0.192 1.00 87.50 95 LEU A CA 1
ATOM 775 C C . LEU A 1 95 ? -3.283 10.903 0.976 1.00 87.50 95 LEU A C 1
ATOM 777 O O . LEU A 1 95 ? -4.022 10.541 1.888 1.00 87.50 95 LEU A O 1
ATOM 781 N N . LYS A 1 96 ? -2.774 12.141 0.910 1.00 87.00 96 LYS A N 1
ATOM 782 C CA . LYS A 1 96 ? -3.000 13.166 1.946 1.00 87.00 96 LYS A CA 1
ATOM 783 C C . LYS A 1 96 ? -4.477 13.506 2.148 1.00 87.00 96 LYS A C 1
ATOM 785 O O . LYS A 1 96 ? -4.900 13.750 3.271 1.00 87.00 96 LYS A O 1
ATOM 790 N N . HIS A 1 97 ? -5.262 13.505 1.073 1.00 88.12 97 HIS A N 1
ATOM 791 C CA . HIS A 1 97 ? -6.691 13.821 1.108 1.00 88.12 97 HIS A CA 1
ATOM 792 C C . HIS A 1 97 ? -7.585 12.577 1.242 1.00 88.12 97 HIS A C 1
ATOM 794 O O . HIS A 1 97 ? -8.783 12.641 0.943 1.00 88.12 97 HIS A O 1
ATOM 800 N N . HIS A 1 98 ? -7.033 11.426 1.647 1.00 87.62 98 HIS A N 1
ATOM 801 C CA . HIS A 1 98 ? -7.830 10.216 1.841 1.00 87.62 98 HIS A CA 1
ATOM 802 C C . HIS A 1 98 ? -8.882 10.418 2.934 1.00 87.62 98 HIS A C 1
ATOM 804 O O . HIS A 1 98 ? -8.564 10.748 4.074 1.00 87.62 98 HIS A O 1
ATOM 810 N N . LYS A 1 99 ? -10.149 10.173 2.590 1.00 87.69 99 LYS A N 1
ATOM 811 C CA . LYS A 1 99 ? -11.247 10.143 3.558 1.00 87.69 99 LYS A CA 1
ATOM 812 C C . LYS A 1 99 ? -11.446 8.707 4.012 1.00 87.69 99 LYS A C 1
ATOM 814 O O . LYS A 1 99 ? -11.980 7.896 3.257 1.00 87.69 99 LYS A O 1
ATOM 819 N N . VAL A 1 100 ? -11.013 8.420 5.236 1.00 88.00 100 VAL A N 1
ATOM 820 C CA . VAL A 1 100 ? -11.093 7.090 5.847 1.00 88.00 100 VAL A CA 1
ATOM 821 C C . VAL A 1 100 ? -12.547 6.644 5.925 1.00 88.00 100 VAL A C 1
ATOM 823 O O . VAL A 1 100 ? -13.388 7.305 6.535 1.00 88.00 100 VAL A O 1
ATOM 826 N N . TRP A 1 101 ? -12.851 5.507 5.305 1.00 88.94 101 TRP A N 1
ATOM 827 C CA . TRP A 1 101 ? -14.116 4.831 5.541 1.00 88.94 101 TRP A CA 1
ATOM 828 C C . TRP A 1 101 ? -14.060 4.063 6.870 1.00 88.94 101 TRP A C 1
ATOM 830 O O . TRP A 1 101 ? -13.084 3.369 7.150 1.00 88.94 101 TRP A O 1
ATOM 840 N N . SER A 1 102 ? -15.132 4.153 7.659 1.00 86.44 102 SER A N 1
ATOM 841 C CA . SER A 1 102 ? -15.297 3.480 8.954 1.00 86.44 102 SER A CA 1
ATOM 842 C C . SER A 1 102 ? -16.662 2.788 9.020 1.00 86.44 102 SER A C 1
ATOM 844 O O . SER A 1 102 ? -17.640 3.285 8.447 1.00 86.44 102 SER A O 1
ATOM 846 N N . SER A 1 103 ? -16.735 1.650 9.715 1.00 85.00 103 SER A N 1
ATOM 847 C CA . SER A 1 103 ? -17.997 0.972 10.039 1.00 85.00 103 SER A CA 1
ATOM 848 C C . SER A 1 103 ? -18.854 1.808 10.996 1.00 85.00 103 SER A C 1
ATOM 850 O O . SER A 1 103 ? -20.076 1.861 10.840 1.00 85.00 103 SER A O 1
ATOM 852 N N . ASP A 1 104 ? -18.209 2.518 11.924 1.00 85.69 104 ASP A N 1
ATOM 853 C CA . ASP A 1 104 ? -18.829 3.477 12.832 1.00 85.69 104 ASP A CA 1
ATOM 854 C C . ASP A 1 104 ? -18.603 4.906 12.326 1.00 85.69 104 ASP A C 1
ATOM 856 O O . ASP A 1 104 ? -17.476 5.403 12.280 1.00 85.69 104 ASP A O 1
ATOM 860 N N . LYS A 1 105 ? -19.693 5.573 11.935 1.00 81.44 105 LYS A N 1
ATOM 861 C CA . LYS A 1 105 ? -19.668 6.946 11.409 1.00 81.44 105 LYS A CA 1
ATOM 862 C C . LYS A 1 105 ? -19.543 8.014 12.500 1.00 81.44 105 LYS A C 1
ATOM 864 O O . LYS A 1 105 ? -19.345 9.175 12.158 1.00 81.44 105 LYS A O 1
ATOM 869 N N . GLY A 1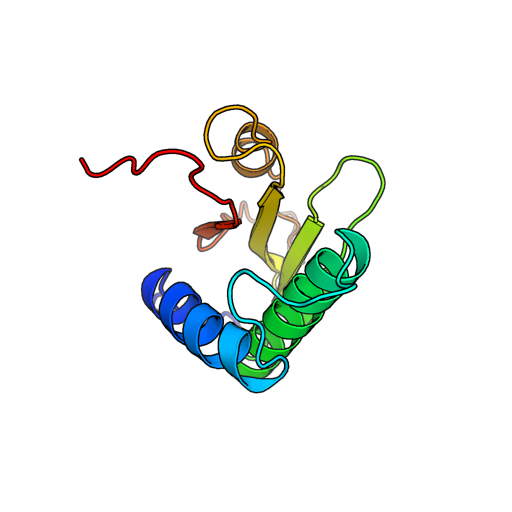 106 ? -19.708 7.650 13.773 1.00 81.19 106 GLY A N 1
ATOM 870 C CA . GLY A 1 106 ? -19.561 8.558 14.912 1.00 81.19 106 GLY A CA 1
ATOM 871 C C . GLY A 1 106 ? -18.115 8.726 15.378 1.00 81.19 106 GLY A C 1
ATOM 872 O O . GLY A 1 106 ? -17.838 9.620 16.174 1.00 81.19 106 GLY A O 1
ATOM 873 N N . ILE A 1 107 ? -17.199 7.888 14.881 1.00 80.44 107 ILE A N 1
ATOM 874 C CA . ILE A 1 107 ? -15.788 7.887 15.265 1.00 80.44 107 ILE A CA 1
ATOM 875 C C . ILE A 1 107 ? -14.949 8.340 14.075 1.00 80.44 107 ILE A C 1
ATOM 877 O O . ILE A 1 107 ? -14.906 7.681 13.034 1.00 80.44 107 ILE A O 1
ATOM 881 N N . GLU A 1 108 ? -14.247 9.457 14.245 1.00 79.69 108 GLU A N 1
ATOM 882 C CA . GLU A 1 108 ? -13.211 9.866 13.305 1.00 79.69 108 GLU A CA 1
ATOM 883 C C . GLU A 1 108 ? -12.022 8.906 13.429 1.00 79.69 108 GLU A C 1
ATOM 885 O O . GLU A 1 108 ? -11.430 8.751 14.499 1.00 79.69 108 GLU A O 1
ATOM 890 N N . ARG A 1 109 ? -11.706 8.212 12.333 1.00 84.81 109 ARG A N 1
ATOM 891 C CA . ARG A 1 109 ? -10.588 7.271 12.256 1.00 84.81 109 ARG A CA 1
ATOM 892 C C . ARG A 1 109 ? -9.517 7.817 11.331 1.00 84.81 109 ARG A C 1
ATOM 894 O O . ARG A 1 109 ? -9.815 8.405 10.294 1.00 84.81 109 ARG A O 1
ATOM 901 N N . LEU A 1 110 ? -8.272 7.550 11.694 1.00 87.81 110 LEU A N 1
ATOM 902 C CA . LEU A 1 110 ? -7.111 7.799 10.854 1.00 87.81 110 LEU A CA 1
ATOM 903 C C . LEU A 1 110 ? -6.651 6.487 10.224 1.00 87.81 110 LEU A C 1
ATOM 905 O O . LEU A 1 110 ? -6.833 5.415 10.806 1.00 87.81 110 LEU A O 1
ATOM 909 N N . LEU A 1 111 ? -6.024 6.588 9.052 1.00 90.75 111 LEU A N 1
ATOM 910 C CA . LEU A 1 111 ? -5.210 5.493 8.539 1.00 90.75 111 LEU A CA 1
ATOM 911 C C . LEU A 1 111 ? -4.085 5.206 9.537 1.00 90.75 111 LEU A C 1
ATOM 913 O O . LEU A 1 111 ? -3.565 6.125 10.172 1.00 90.75 111 LEU A O 1
ATOM 917 N N . LYS A 1 112 ? -3.662 3.947 9.619 1.00 91.12 112 LYS A N 1
ATOM 918 C CA . LYS A 1 112 ? -2.425 3.574 10.312 1.00 91.12 112 LYS A CA 1
ATOM 919 C C . LYS A 1 112 ? -1.225 4.223 9.631 1.00 91.12 112 LYS A C 1
ATOM 921 O O . LYS A 1 112 ? -0.386 4.819 10.295 1.00 91.12 112 LYS A O 1
ATOM 926 N N . TYR A 1 113 ? -1.182 4.132 8.305 1.00 93.12 113 TYR A N 1
ATOM 927 C CA . TYR A 1 113 ? -0.229 4.821 7.441 1.00 93.12 113 TYR A CA 1
ATOM 928 C C . TYR A 1 113 ? -0.724 4.799 5.990 1.00 93.12 113 TYR A C 1
ATOM 930 O O . TYR A 1 113 ? -1.718 4.152 5.651 1.00 93.12 113 TYR A O 1
ATOM 938 N N . ALA A 1 114 ? -0.024 5.526 5.125 1.00 93.94 114 ALA A N 1
ATOM 939 C CA . ALA A 1 114 ? -0.223 5.504 3.685 1.00 93.94 114 ALA A CA 1
ATOM 940 C C . ALA A 1 114 ? 1.078 5.093 2.990 1.00 93.94 114 ALA A C 1
ATOM 942 O O . ALA A 1 114 ? 2.165 5.378 3.491 1.00 93.94 114 ALA A O 1
ATOM 943 N N . VAL A 1 115 ? 0.963 4.445 1.833 1.00 94.56 115 VAL A N 1
ATOM 944 C CA . VAL A 1 115 ? 2.104 3.965 1.050 1.00 94.56 115 VAL A CA 1
ATOM 945 C C . VAL A 1 115 ? 2.049 4.560 -0.351 1.00 94.56 115 VAL A C 1
ATOM 947 O O . VAL A 1 115 ? 1.032 4.459 -1.034 1.00 94.56 115 VAL A O 1
ATOM 950 N N . LEU A 1 116 ? 3.170 5.133 -0.787 1.00 92.81 116 LEU A N 1
ATOM 951 C CA . LEU A 1 116 ? 3.411 5.496 -2.179 1.00 92.81 116 LEU A CA 1
ATOM 952 C C . LEU A 1 116 ? 4.509 4.590 -2.742 1.00 92.81 116 LEU A C 1
ATOM 954 O O . LEU A 1 116 ? 5.655 4.655 -2.300 1.00 92.81 116 LEU A O 1
ATOM 958 N N . ILE A 1 117 ? 4.166 3.763 -3.725 1.00 91.69 117 ILE A N 1
ATOM 959 C CA . ILE A 1 117 ? 5.120 2.910 -4.439 1.00 91.69 117 ILE A CA 1
ATOM 960 C C . ILE A 1 117 ? 5.530 3.643 -5.706 1.00 91.69 117 ILE A C 1
ATOM 962 O O . ILE A 1 117 ? 4.715 3.897 -6.582 1.00 91.69 117 ILE A O 1
ATOM 966 N N . THR A 1 118 ? 6.796 4.002 -5.828 1.00 87.81 118 THR A N 1
ATOM 967 C CA . THR A 1 118 ? 7.274 4.746 -6.993 1.00 87.81 118 THR A CA 1
ATOM 968 C C . THR A 1 118 ? 8.724 4.403 -7.270 1.00 87.81 118 THR A C 1
ATOM 970 O O . THR A 1 118 ? 9.435 3.867 -6.420 1.00 87.81 118 THR A O 1
ATOM 973 N N . TYR A 1 119 ? 9.177 4.741 -8.468 1.00 77.50 119 TYR A N 1
ATOM 974 C CA . TYR A 1 119 ? 10.563 4.590 -8.874 1.00 77.50 119 TYR A CA 1
ATOM 975 C C . TYR A 1 119 ? 11.296 5.924 -8.772 1.00 77.50 119 TYR A C 1
ATOM 977 O O . TYR A 1 119 ? 10.711 7.004 -8.901 1.00 77.50 119 TYR A O 1
ATOM 985 N N . THR A 1 120 ? 12.605 5.848 -8.558 1.00 69.94 120 THR A N 1
ATOM 986 C CA . THR A 1 120 ? 13.488 7.005 -8.658 1.00 69.94 120 THR A CA 1
ATOM 987 C C . THR A 1 120 ? 14.346 6.830 -9.906 1.00 69.94 120 THR A C 1
ATOM 989 O O . THR A 1 120 ? 15.131 5.892 -10.006 1.00 69.94 120 THR A O 1
ATOM 992 N N . HIS A 1 121 ? 14.151 7.691 -10.908 1.00 65.25 121 HIS A N 1
ATOM 993 C CA . HIS A 1 121 ? 14.945 7.645 -12.147 1.00 65.25 121 HIS A CA 1
ATOM 994 C C . HIS A 1 121 ? 16.379 8.151 -11.935 1.00 65.25 121 HIS A C 1
ATOM 996 O O . HIS A 1 121 ? 17.299 7.776 -12.653 1.00 65.25 121 HIS A O 1
ATOM 1002 N N . THR A 1 122 ? 16.564 8.974 -10.909 1.00 62.88 122 THR A N 1
ATOM 1003 C CA . THR A 1 122 ? 17.841 9.441 -10.371 1.00 62.88 122 THR A CA 1
ATOM 1004 C C . THR A 1 122 ? 17.841 9.138 -8.886 1.00 62.88 122 THR A C 1
ATOM 1006 O O . THR A 1 122 ? 16.827 9.380 -8.237 1.00 62.88 122 THR A O 1
ATOM 1009 N N . ALA A 1 123 ? 18.925 8.602 -8.330 1.00 58.16 123 ALA A N 1
ATOM 1010 C CA . ALA A 1 123 ? 18.987 8.315 -6.902 1.00 58.16 123 ALA A CA 1
ATOM 1011 C C . ALA A 1 123 ? 18.731 9.606 -6.101 1.00 58.16 123 ALA A C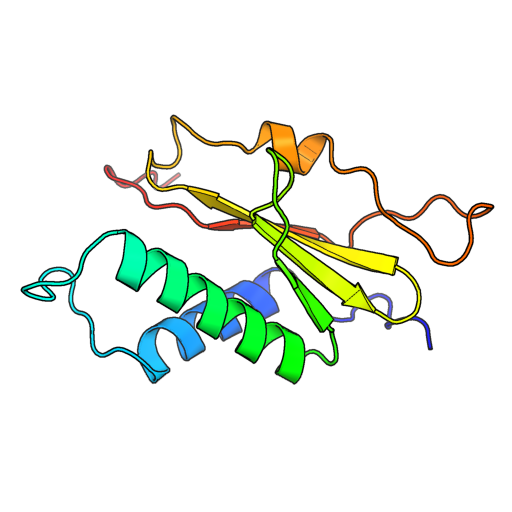 1
ATOM 1013 O O . ALA A 1 123 ? 19.465 10.578 -6.250 1.00 58.16 123 ALA A O 1
ATOM 1014 N N . ASN A 1 124 ? 17.675 9.626 -5.288 1.00 54.62 124 ASN A N 1
ATOM 1015 C CA . ASN A 1 124 ? 17.455 10.678 -4.301 1.00 54.62 124 ASN A CA 1
ATOM 1016 C C . ASN A 1 124 ? 17.927 10.139 -2.949 1.00 54.62 124 ASN A C 1
ATOM 1018 O O . ASN A 1 124 ? 17.123 9.733 -2.115 1.00 54.62 124 ASN A O 1
ATOM 1022 N N . ILE A 1 125 ? 19.247 10.014 -2.813 1.00 51.69 125 ILE A N 1
ATOM 1023 C CA . ILE A 1 125 ? 19.890 9.679 -1.544 1.00 51.69 125 ILE A CA 1
ATOM 1024 C C . ILE A 1 125 ? 20.037 11.014 -0.815 1.00 51.69 125 ILE A C 1
ATOM 1026 O O . ILE A 1 125 ? 20.900 11.813 -1.181 1.00 51.69 125 ILE A O 1
ATOM 1030 N N . GLN A 1 126 ? 19.145 11.277 0.137 1.00 46.53 126 GLN A N 1
ATOM 1031 C CA . GLN A 1 126 ? 19.406 12.244 1.203 1.00 46.53 126 GLN A CA 1
ATOM 1032 C C . GLN A 1 126 ? 20.038 11.512 2.379 1.00 46.53 126 GLN A C 1
ATOM 1034 O O . GLN A 1 126 ? 19.560 10.396 2.685 1.00 46.53 126 GLN A O 1
#

Sequence (126 aa):
MPLPAEWAIPEDFATLFQYFWHRDFPIDQRATGARRTDWTIHIGVVIRSLADLMGLVTRFERGGRKDAVLRSTEGDEIAIEWEWGGVWGNELEKLKHHKVWSSDKGIERLLKYAVLITYTHTANIQ

pLDDT: mean 83.68, std 12.14, range [46.53, 97.12]